Protein AF-A0A3D1SS06-F1 (afdb_monomer_lite)

Sequence (63 aa):
SVTELPAQQAAPILKQYLSQVPTVRSYFDATPDSPLEAFEREAPRHPVFQITTMEKPSRRNAV

Structure (mmCIF, N/CA/C/O backbone):
data_AF-A0A3D1SS06-F1
#
_entry.id   AF-A0A3D1SS06-F1
#
loop_
_atom_site.group_PDB
_atom_site.id
_atom_site.type_symbol
_atom_site.label_atom_id
_atom_site.label_alt_id
_atom_site.label_comp_id
_atom_site.label_asym_id
_atom_site.label_entity_id
_atom_site.label_seq_id
_atom_site.pdbx_PDB_ins_code
_atom_site.Cartn_x
_atom_site.Cartn_y
_atom_site.Cartn_z
_atom_site.occupancy
_atom_site.B_iso_or_equiv
_atom_site.auth_seq_id
_atom_site.auth_comp_id
_atom_site.auth_asym_id
_atom_site.auth_atom_id
_atom_site.pdbx_PDB_model_num
ATOM 1 N N . SER A 1 1 ? -13.802 6.832 11.489 1.00 87.25 1 SER A N 1
ATOM 2 C CA . SER A 1 1 ? -12.553 6.496 12.209 1.00 87.25 1 SER A CA 1
ATOM 3 C C . SER A 1 1 ? -11.404 6.410 11.213 1.00 87.25 1 SER A C 1
ATOM 5 O O . SER A 1 1 ? -11.647 6.619 10.028 1.00 87.25 1 SER A O 1
ATOM 7 N N . VAL A 1 2 ? -10.172 6.176 11.676 1.00 95.00 2 VAL A N 1
ATOM 8 C CA . VAL A 1 2 ? -8.981 6.004 10.825 1.00 95.00 2 VAL A CA 1
ATOM 9 C C . VAL A 1 2 ? -8.317 4.679 11.191 1.00 95.00 2 VAL A C 1
ATOM 11 O O . VAL A 1 2 ? -8.146 4.391 12.375 1.00 95.00 2 VAL A O 1
ATOM 14 N N . THR A 1 3 ? -7.989 3.855 10.199 1.00 96.62 3 THR A N 1
ATOM 15 C CA . THR A 1 3 ? -7.359 2.541 10.402 1.00 96.62 3 THR A CA 1
ATOM 16 C C . THR A 1 3 ? -6.353 2.280 9.292 1.00 96.62 3 THR A C 1
ATOM 18 O O . THR A 1 3 ? -6.668 2.497 8.126 1.00 96.62 3 THR A O 1
ATOM 21 N N . GLU A 1 4 ? -5.147 1.842 9.643 1.00 97.56 4 GLU A N 1
ATOM 22 C CA . GLU A 1 4 ? -4.134 1.449 8.660 1.00 97.56 4 GLU A CA 1
ATOM 23 C C . GLU A 1 4 ? -4.524 0.131 7.983 1.00 97.56 4 GLU A C 1
ATOM 25 O O . GLU A 1 4 ? -5.005 -0.795 8.641 1.00 97.56 4 GLU A O 1
ATOM 30 N N . LEU A 1 5 ? -4.342 0.056 6.667 1.00 98.12 5 LEU A N 1
ATOM 31 C CA . LEU A 1 5 ? -4.625 -1.142 5.889 1.00 98.12 5 LEU A CA 1
ATOM 32 C C . LEU A 1 5 ? -3.425 -2.098 5.887 1.00 98.12 5 LEU A C 1
ATOM 34 O O . LEU A 1 5 ? -2.283 -1.650 5.790 1.00 98.12 5 LEU A O 1
ATOM 38 N N . PRO A 1 6 ? -3.660 -3.422 5.908 1.00 97.81 6 PRO A N 1
ATOM 39 C CA . PRO A 1 6 ? -2.595 -4.392 5.698 1.00 97.81 6 PRO A CA 1
ATOM 40 C C . PRO A 1 6 ? -2.016 -4.266 4.282 1.00 97.81 6 PRO A C 1
ATOM 42 O O . PRO A 1 6 ? -2.709 -3.864 3.343 1.00 97.81 6 PRO A O 1
ATOM 45 N N . ALA A 1 7 ? -0.758 -4.679 4.114 1.00 97.88 7 ALA A N 1
ATOM 46 C CA . ALA A 1 7 ? -0.004 -4.529 2.868 1.00 97.88 7 ALA A CA 1
ATOM 47 C C . ALA A 1 7 ? -0.746 -5.062 1.629 1.00 97.88 7 ALA A C 1
ATOM 49 O O . ALA A 1 7 ? -0.790 -4.384 0.607 1.00 97.88 7 ALA A O 1
ATOM 50 N N . GLN A 1 8 ? -1.411 -6.216 1.746 1.00 97.94 8 GLN A N 1
ATOM 51 C CA . GLN A 1 8 ? -2.174 -6.838 0.652 1.00 97.94 8 GLN A CA 1
ATOM 52 C C . GLN A 1 8 ? -3.333 -5.950 0.166 1.00 97.94 8 GLN A C 1
ATOM 54 O O . GLN A 1 8 ? -3.687 -5.960 -1.010 1.00 97.94 8 GLN A O 1
ATOM 59 N N . GLN A 1 9 ? -3.933 -5.166 1.067 1.00 98.00 9 GLN A N 1
ATOM 60 C CA . GLN A 1 9 ? -5.009 -4.230 0.733 1.00 98.00 9 GLN A CA 1
ATOM 61 C C . GLN A 1 9 ? -4.460 -2.874 0.271 1.00 98.00 9 GLN A C 1
ATOM 63 O O . GLN A 1 9 ? -5.052 -2.233 -0.596 1.00 98.00 9 GLN A O 1
ATOM 68 N N . ALA A 1 10 ? -3.312 -2.450 0.808 1.00 98.19 10 ALA A N 1
ATOM 69 C CA . ALA A 1 10 ? -2.632 -1.221 0.408 1.00 98.19 10 ALA A CA 1
ATOM 70 C C . ALA A 1 10 ? -2.023 -1.314 -1.004 1.00 98.19 10 ALA A C 1
ATOM 72 O O . ALA A 1 10 ? -2.078 -0.346 -1.760 1.00 98.19 10 ALA A O 1
ATOM 73 N N . ALA A 1 11 ? -1.487 -2.473 -1.392 1.00 98.12 11 ALA A N 1
ATOM 74 C CA . ALA A 1 11 ? -0.774 -2.685 -2.651 1.00 98.12 11 ALA A CA 1
ATOM 75 C C . ALA A 1 11 ? -1.524 -2.216 -3.917 1.00 98.12 11 ALA A C 1
ATOM 77 O O . ALA A 1 11 ? -0.961 -1.421 -4.678 1.00 98.12 11 ALA A O 1
ATOM 78 N N . PRO A 1 12 ? -2.787 -2.619 -4.170 1.00 98.06 12 PRO A N 1
ATOM 79 C CA . PRO A 1 12 ? -3.519 -2.132 -5.341 1.00 98.06 12 PRO A CA 1
ATOM 80 C C . PRO A 1 12 ? -3.791 -0.619 -5.293 1.00 98.06 12 PRO A C 1
ATOM 82 O O . PRO A 1 12 ? -3.777 0.033 -6.338 1.00 98.06 12 PRO A O 1
ATOM 85 N N . ILE A 1 13 ? -3.976 -0.040 -4.100 1.00 97.94 13 ILE A N 1
ATOM 86 C CA . ILE A 1 13 ? -4.183 1.406 -3.915 1.00 97.94 13 ILE A CA 1
ATOM 87 C C . ILE A 1 13 ? -2.899 2.168 -4.257 1.00 97.94 13 ILE A C 1
ATOM 89 O O . ILE A 1 13 ? -2.937 3.147 -5.002 1.00 97.94 13 ILE A O 1
ATOM 93 N N . LEU A 1 14 ? -1.751 1.690 -3.772 1.00 97.62 14 LEU A N 1
ATOM 94 C CA . LEU A 1 14 ? -0.440 2.264 -4.067 1.00 97.62 14 LEU A CA 1
ATOM 95 C C . LEU A 1 1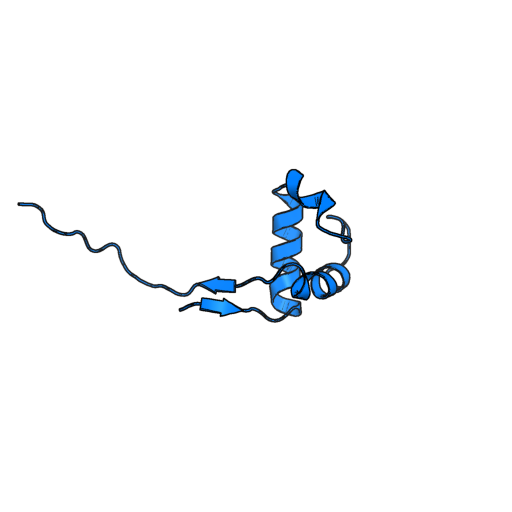4 ? -0.111 2.186 -5.563 1.00 97.62 14 LEU A C 1
ATOM 97 O O . LEU A 1 14 ? 0.334 3.178 -6.141 1.00 97.62 14 LEU A O 1
ATOM 101 N N . LYS A 1 15 ? -0.410 1.058 -6.221 1.00 97.50 15 LYS A N 1
ATOM 102 C CA . LYS A 1 15 ? -0.245 0.907 -7.676 1.00 97.50 15 LYS A CA 1
ATOM 103 C C . LYS A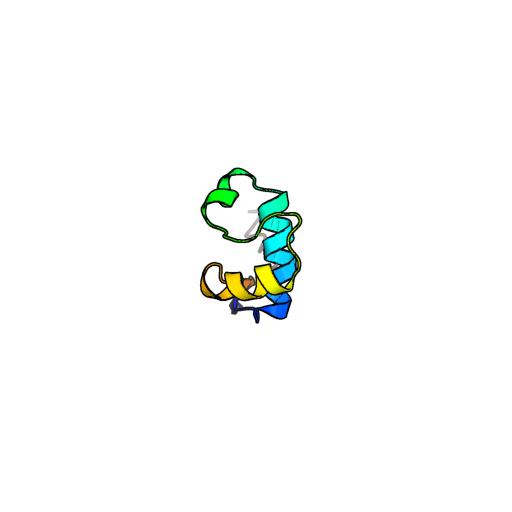 1 15 ? -1.087 1.912 -8.458 1.00 97.50 15 LYS A C 1
ATOM 105 O O . LYS A 1 15 ? -0.601 2.547 -9.400 1.00 97.50 15 LYS A O 1
ATOM 110 N N . GLN A 1 16 ? -2.341 2.093 -8.053 1.00 96.88 16 GLN A N 1
ATOM 111 C CA . GLN A 1 16 ? -3.229 3.075 -8.659 1.00 96.88 16 GLN A CA 1
ATOM 112 C C . GLN A 1 16 ? -2.736 4.513 -8.425 1.00 96.88 16 GLN A C 1
ATOM 114 O O . GLN A 1 16 ? -2.755 5.321 -9.356 1.00 96.88 16 GLN A O 1
ATOM 119 N N . TYR A 1 17 ? -2.259 4.827 -7.220 1.00 95.81 17 TYR A N 1
ATOM 120 C CA . TYR A 1 17 ? -1.715 6.140 -6.875 1.00 95.81 17 TYR A CA 1
ATOM 121 C C . TYR A 1 17 ? -0.473 6.485 -7.707 1.00 95.81 17 TYR A C 1
ATOM 123 O O . TYR A 1 17 ? -0.427 7.540 -8.341 1.00 95.81 17 TYR A O 1
ATOM 131 N N . LEU A 1 18 ? 0.484 5.556 -7.799 1.00 95.38 18 LEU A N 1
ATOM 132 C CA . LEU A 1 18 ? 1.703 5.706 -8.599 1.00 95.38 18 LEU A CA 1
ATOM 133 C C . LEU A 1 18 ? 1.411 5.913 -10.095 1.00 95.38 18 LEU A C 1
ATOM 135 O O . LEU A 1 18 ? 2.124 6.641 -10.791 1.00 95.38 18 LEU A O 1
ATOM 139 N N . SER A 1 19 ? 0.347 5.277 -10.592 1.00 94.25 19 SER A N 1
ATOM 140 C CA . SER A 1 19 ? -0.092 5.406 -11.985 1.00 94.25 19 SER A CA 1
ATOM 141 C C . SER A 1 19 ? -0.699 6.782 -12.277 1.00 94.25 19 SER A C 1
ATOM 143 O O . SER A 1 19 ? -0.489 7.324 -13.360 1.00 94.25 19 SER A O 1
ATOM 145 N N . GLN A 1 20 ? -1.426 7.360 -11.316 1.00 95.69 20 GLN A N 1
ATOM 146 C CA . GLN A 1 20 ? -2.118 8.645 -11.477 1.00 95.69 20 GLN A CA 1
ATOM 147 C C . GLN A 1 20 ? -1.254 9.861 -11.140 1.00 95.69 20 GLN A C 1
ATOM 149 O O . GLN A 1 20 ? -1.514 10.947 -11.655 1.00 95.69 20 GLN A O 1
ATOM 154 N N . VAL A 1 21 ? -0.236 9.700 -10.291 1.00 94.94 21 VAL A N 1
ATOM 155 C CA . VAL A 1 21 ? 0.586 10.811 -9.798 1.00 94.94 21 VAL A CA 1
ATOM 156 C C . VAL A 1 21 ? 2.058 10.572 -10.164 1.00 94.94 21 VAL A C 1
ATOM 158 O O . VAL A 1 21 ? 2.832 10.065 -9.356 1.00 94.94 21 VAL A O 1
ATOM 161 N N . PRO A 1 22 ? 2.502 10.947 -11.381 1.00 89.81 22 PRO A N 1
ATOM 162 C CA . PRO A 1 22 ? 3.860 10.656 -11.847 1.00 89.81 22 PRO A CA 1
ATOM 163 C C . PRO A 1 22 ? 4.971 11.242 -10.968 1.00 89.81 22 PRO A C 1
ATOM 165 O O . PRO A 1 22 ? 6.043 10.651 -10.866 1.00 89.81 22 PRO A O 1
ATOM 168 N N . THR A 1 23 ? 4.715 12.375 -10.309 1.00 95.19 23 THR A N 1
ATOM 169 C CA . THR A 1 23 ? 5.692 13.061 -9.449 1.00 95.19 23 THR A CA 1
ATOM 170 C C . THR A 1 23 ? 6.131 12.214 -8.256 1.00 95.19 23 THR A C 1
ATOM 172 O O . THR A 1 23 ? 7.235 12.405 -7.761 1.00 95.19 23 THR A O 1
ATOM 175 N N . VAL A 1 24 ? 5.317 11.252 -7.797 1.00 91.94 24 VAL A N 1
ATOM 176 C CA . VAL A 1 24 ? 5.685 10.437 -6.629 1.00 91.94 24 VAL A CA 1
ATOM 177 C C . VAL A 1 24 ? 6.606 9.265 -6.957 1.00 91.94 24 VAL A C 1
ATOM 179 O O . VAL A 1 24 ? 7.077 8.601 -6.040 1.00 91.94 24 VAL A O 1
ATOM 182 N N . ARG A 1 25 ? 6.896 9.007 -8.239 1.00 91.50 25 ARG A N 1
ATOM 183 C CA . ARG A 1 25 ? 7.658 7.822 -8.670 1.00 91.50 25 ARG A CA 1
ATOM 184 C C . ARG A 1 25 ? 9.042 7.709 -8.045 1.00 91.50 25 ARG A C 1
ATOM 186 O O . ARG A 1 25 ? 9.480 6.600 -7.798 1.00 91.50 25 ARG A O 1
ATOM 193 N N . SER A 1 26 ? 9.703 8.824 -7.739 1.00 94.12 26 SER A N 1
ATOM 194 C CA . SER A 1 26 ? 11.018 8.817 -7.080 1.00 94.12 26 SER A CA 1
ATOM 195 C C . SER A 1 26 ? 10.994 8.316 -5.635 1.00 94.12 26 SER A C 1
ATOM 197 O O . SER A 1 26 ? 12.054 8.141 -5.046 1.00 94.12 26 SER A O 1
ATOM 199 N N . TYR A 1 27 ? 9.810 8.151 -5.043 1.00 94.69 27 TYR A N 1
ATOM 200 C CA . TYR A 1 27 ? 9.657 7.643 -3.683 1.00 94.69 27 TYR A CA 1
ATOM 201 C C . TYR A 1 27 ? 9.341 6.145 -3.636 1.00 94.69 27 TYR A C 1
ATOM 203 O O . TYR A 1 27 ? 9.326 5.605 -2.540 1.00 94.69 27 TYR A O 1
ATOM 211 N N . PHE A 1 28 ? 9.097 5.496 -4.779 1.00 96.56 28 PHE A N 1
ATOM 212 C CA . PHE A 1 28 ? 8.791 4.067 -4.876 1.00 96.56 28 PHE A CA 1
ATOM 213 C C . PHE A 1 28 ? 9.963 3.323 -5.521 1.00 96.56 28 PHE A C 1
ATOM 215 O O . PHE A 1 28 ? 10.536 3.818 -6.493 1.00 96.56 28 PHE A O 1
ATOM 222 N N . ASP A 1 29 ? 10.262 2.115 -5.042 1.00 96.75 29 ASP A N 1
ATOM 223 C CA . ASP A 1 29 ? 11.127 1.186 -5.773 1.00 96.75 29 ASP A CA 1
ATOM 224 C C . ASP A 1 29 ? 10.304 0.435 -6.844 1.00 96.75 29 ASP A C 1
ATOM 226 O O . ASP A 1 29 ? 10.811 0.083 -7.913 1.00 96.75 29 ASP A O 1
ATOM 230 N N . ALA A 1 30 ? 9.004 0.223 -6.593 1.00 96.44 30 ALA A N 1
ATOM 231 C CA . ALA A 1 30 ? 8.051 -0.324 -7.560 1.00 96.44 30 ALA A CA 1
ATOM 232 C C . ALA A 1 30 ? 7.729 0.643 -8.724 1.00 96.44 30 ALA A C 1
ATOM 234 O O . ALA A 1 30 ? 7.650 1.860 -8.571 1.00 96.44 30 ALA A O 1
ATOM 235 N N . THR A 1 31 ? 7.449 0.080 -9.903 1.00 95.44 31 THR A N 1
ATOM 236 C CA . THR A 1 31 ? 7.009 0.804 -11.111 1.00 95.44 31 THR A CA 1
ATOM 237 C C . TH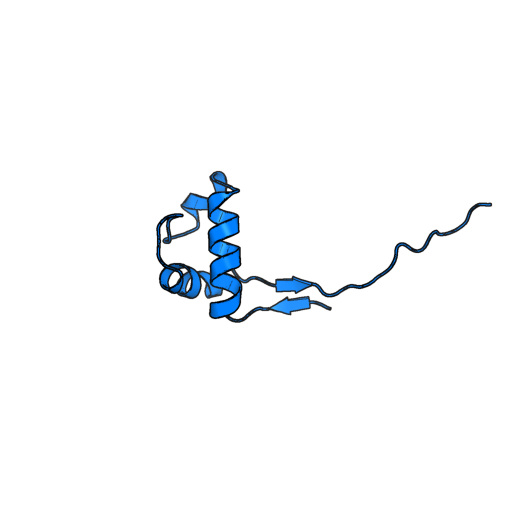R A 1 31 ? 5.529 0.523 -11.412 1.00 95.44 31 THR A C 1
ATOM 239 O O . THR A 1 31 ? 4.994 -0.468 -10.915 1.00 95.44 31 THR A O 1
ATOM 242 N N . PRO A 1 32 ? 4.839 1.319 -12.255 1.00 93.50 32 PRO A N 1
ATOM 243 C CA . PRO A 1 32 ? 3.443 1.049 -12.628 1.00 93.50 32 PRO A CA 1
ATOM 244 C C . PRO A 1 32 ? 3.198 -0.354 -13.211 1.00 93.50 32 PRO A C 1
ATOM 246 O O . PRO A 1 32 ? 2.122 -0.919 -13.023 1.00 93.50 32 PRO A O 1
ATOM 249 N N . ASP A 1 33 ? 4.202 -0.945 -13.859 1.00 95.44 33 ASP A N 1
ATOM 250 C CA . ASP A 1 33 ? 4.117 -2.282 -14.456 1.00 95.44 33 ASP A CA 1
ATOM 251 C C . ASP A 1 33 ? 4.529 -3.401 -13.486 1.00 95.44 33 ASP A C 1
ATOM 253 O O . ASP A 1 33 ? 4.344 -4.583 -13.775 1.00 95.44 33 ASP A O 1
ATOM 257 N N . SER A 1 34 ? 5.046 -3.050 -12.305 1.00 97.19 34 SER A N 1
ATOM 258 C CA . SER A 1 34 ? 5.451 -4.015 -11.285 1.00 97.19 34 SER A CA 1
ATOM 259 C C . SER A 1 34 ? 4.261 -4.843 -10.768 1.00 97.19 34 SER A C 1
ATOM 261 O O . SER A 1 34 ? 3.106 -4.380 -10.775 1.00 97.19 34 SER A O 1
ATOM 263 N N . PRO A 1 35 ? 4.519 -6.080 -10.308 1.00 97.81 35 PRO A N 1
ATOM 264 C CA . PRO A 1 35 ? 3.486 -6.941 -9.744 1.00 97.81 35 PRO A CA 1
ATOM 265 C C . PRO A 1 35 ? 3.048 -6.435 -8.357 1.00 97.81 35 PRO A C 1
ATOM 267 O O . PRO A 1 35 ? 3.740 -5.619 -7.743 1.00 97.81 35 PRO A O 1
ATOM 270 N N . LEU A 1 36 ? 1.892 -6.887 -7.859 1.00 97.50 36 LEU A N 1
ATOM 271 C CA . LEU A 1 36 ? 1.326 -6.383 -6.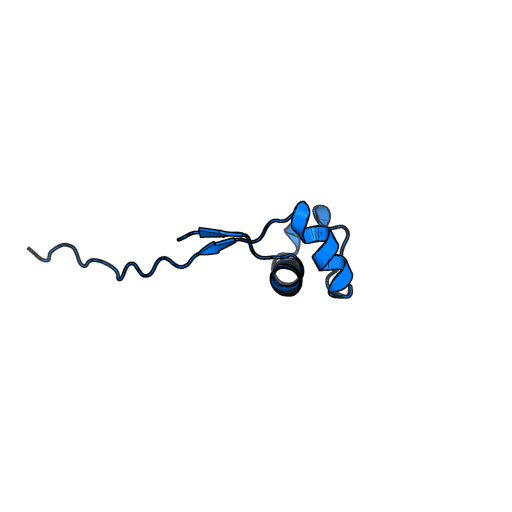597 1.00 97.50 36 LEU A CA 1
ATOM 272 C C . LEU A 1 36 ? 2.220 -6.684 -5.389 1.00 97.50 36 LEU A C 1
ATOM 274 O O . LEU A 1 36 ? 2.312 -5.856 -4.490 1.00 97.50 36 LEU A O 1
ATOM 278 N N . GLU A 1 37 ? 2.959 -7.790 -5.412 1.00 98.19 37 GLU A N 1
ATOM 279 C CA . GLU A 1 37 ? 3.906 -8.180 -4.367 1.00 98.19 37 GLU A CA 1
ATOM 280 C C . GLU A 1 37 ? 5.038 -7.156 -4.200 1.00 98.19 37 GLU A C 1
ATOM 282 O O . GLU A 1 37 ? 5.593 -7.024 -3.109 1.00 98.19 37 GLU A O 1
ATOM 287 N N . ALA A 1 38 ? 5.383 -6.411 -5.259 1.00 98.06 38 ALA A N 1
ATOM 288 C CA . ALA A 1 38 ? 6.313 -5.294 -5.139 1.00 98.06 38 ALA A CA 1
ATOM 289 C C . ALA A 1 38 ? 5.682 -4.172 -4.307 1.00 98.06 38 ALA A C 1
ATOM 291 O O . ALA A 1 38 ? 6.299 -3.716 -3.357 1.00 98.06 38 ALA A O 1
ATOM 292 N N . PHE A 1 39 ? 4.427 -3.809 -4.583 1.00 98.12 39 PHE A N 1
ATOM 293 C CA . PHE A 1 39 ? 3.690 -2.784 -3.836 1.00 98.12 39 PHE A CA 1
ATOM 294 C C . PHE A 1 39 ? 3.370 -3.183 -2.388 1.00 98.12 39 PHE A C 1
ATOM 296 O O . PHE A 1 39 ? 3.286 -2.314 -1.524 1.00 98.12 39 PHE A O 1
ATOM 303 N N . GLU A 1 40 ? 3.236 -4.477 -2.086 1.00 98.25 40 GLU A N 1
ATOM 304 C CA . GLU A 1 40 ? 3.121 -4.950 -0.700 1.00 98.25 40 GLU A CA 1
ATOM 305 C C . GLU A 1 40 ? 4.379 -4.637 0.120 1.00 98.25 40 GLU A C 1
ATOM 307 O O . GLU A 1 40 ? 4.275 -4.270 1.2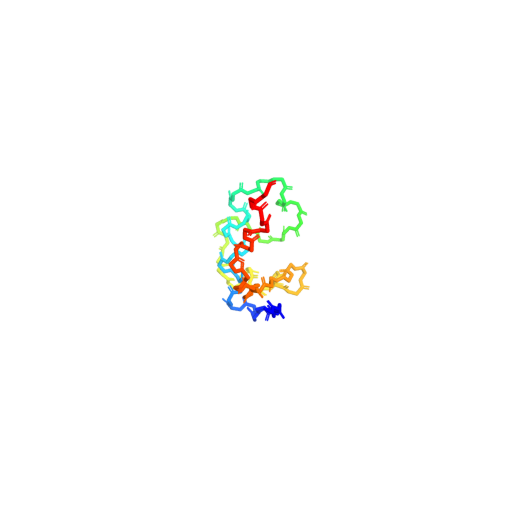91 1.00 98.25 40 GLU A O 1
ATOM 312 N N . ARG A 1 41 ? 5.568 -4.728 -0.495 1.00 98.00 41 ARG A N 1
ATOM 313 C CA . ARG A 1 41 ? 6.842 -4.358 0.149 1.00 98.00 41 ARG A CA 1
ATOM 314 C C . ARG A 1 41 ? 6.978 -2.855 0.367 1.00 98.00 41 ARG A C 1
ATOM 316 O O . ARG A 1 41 ? 7.700 -2.450 1.276 1.00 98.00 41 ARG A O 1
ATOM 323 N N . GLU A 1 42 ? 6.225 -2.065 -0.393 1.00 97.44 42 GLU A N 1
ATOM 324 C CA . GLU A 1 42 ? 6.212 -0.608 -0.273 1.00 97.44 42 GLU A CA 1
ATOM 325 C C . GLU A 1 42 ? 5.312 -0.141 0.869 1.00 97.44 42 GLU A C 1
ATOM 327 O O . GLU A 1 42 ? 5.547 0.924 1.433 1.00 97.44 42 GLU A O 1
ATOM 332 N N . ALA A 1 43 ? 4.320 -0.939 1.275 1.00 96.38 43 ALA A N 1
ATOM 333 C CA . ALA A 1 43 ? 3.345 -0.550 2.294 1.00 96.38 43 ALA A CA 1
ATOM 334 C C . ALA A 1 43 ? 3.966 -0.041 3.618 1.00 96.38 43 ALA A C 1
ATOM 336 O O . ALA A 1 43 ? 3.501 0.984 4.110 1.00 96.38 43 ALA A O 1
ATOM 337 N N . PRO A 1 44 ? 5.052 -0.627 4.172 1.00 96.06 44 PRO A N 1
ATOM 338 C CA . PRO A 1 44 ? 5.712 -0.079 5.362 1.00 96.06 44 PRO A CA 1
ATOM 339 C C . PRO A 1 44 ? 6.354 1.306 5.162 1.00 96.06 44 PRO A C 1
ATOM 341 O O . PRO A 1 44 ? 6.558 2.030 6.134 1.00 96.06 44 PRO A O 1
ATOM 344 N N . ARG A 1 45 ? 6.709 1.678 3.924 1.00 96.31 45 ARG A N 1
ATOM 345 C CA . ARG A 1 45 ? 7.270 2.999 3.569 1.00 96.31 45 ARG A CA 1
ATOM 346 C C . ARG A 1 45 ? 6.183 3.978 3.111 1.00 96.31 45 ARG A C 1
ATOM 348 O O . ARG A 1 45 ? 6.369 5.189 3.203 1.00 96.31 45 ARG A O 1
ATOM 355 N N . HIS A 1 46 ? 5.050 3.449 2.652 1.00 96.62 46 HIS A N 1
ATOM 356 C CA . HIS A 1 46 ? 3.899 4.180 2.127 1.00 96.62 46 HIS A CA 1
ATOM 357 C C . HIS A 1 46 ? 2.602 3.684 2.790 1.00 96.62 46 HIS A C 1
ATOM 359 O O . HIS A 1 46 ? 1.784 3.032 2.132 1.00 96.62 46 HIS A O 1
ATOM 365 N N . PRO A 1 47 ? 2.398 3.963 4.091 1.00 96.81 47 PRO A N 1
ATOM 366 C CA . PRO A 1 47 ? 1.242 3.456 4.817 1.00 96.81 47 PRO A CA 1
ATOM 367 C C . PRO A 1 47 ? -0.056 4.041 4.254 1.00 96.81 47 PRO A C 1
ATOM 369 O O . PRO A 1 47 ? -0.167 5.244 3.998 1.00 96.81 47 PRO A O 1
ATOM 372 N N . VAL A 1 48 ? -1.055 3.178 4.069 1.00 97.75 48 VAL A N 1
ATOM 373 C CA . VAL A 1 48 ? -2.377 3.552 3.555 1.00 97.75 48 VAL A CA 1
ATOM 374 C C . VAL A 1 48 ? -3.392 3.443 4.679 1.00 97.75 48 VAL A C 1
ATOM 376 O O . VAL A 1 48 ? -3.508 2.406 5.325 1.00 97.75 48 VAL A O 1
ATOM 379 N N . PHE A 1 49 ? -4.171 4.502 4.879 1.00 97.12 49 PHE A N 1
ATOM 380 C CA . PHE A 1 49 ? -5.184 4.558 5.925 1.00 97.12 49 PHE A CA 1
ATOM 381 C C . PHE A 1 49 ? -6.582 4.623 5.323 1.00 97.12 49 PHE A C 1
ATOM 383 O O . PHE A 1 49 ? -6.882 5.475 4.486 1.00 97.12 49 PHE A O 1
ATOM 390 N N . GLN A 1 50 ? -7.468 3.757 5.799 1.00 95.75 50 GLN A N 1
ATOM 391 C CA . GLN A 1 50 ? -8.893 3.846 5.539 1.00 95.75 50 GLN A CA 1
ATOM 392 C C . GLN A 1 50 ? -9.536 4.840 6.507 1.00 95.75 50 GLN A C 1
ATOM 394 O O . GLN A 1 50 ? -9.399 4.723 7.727 1.00 95.75 50 GLN A O 1
ATOM 399 N N . ILE A 1 51 ? -10.297 5.789 5.958 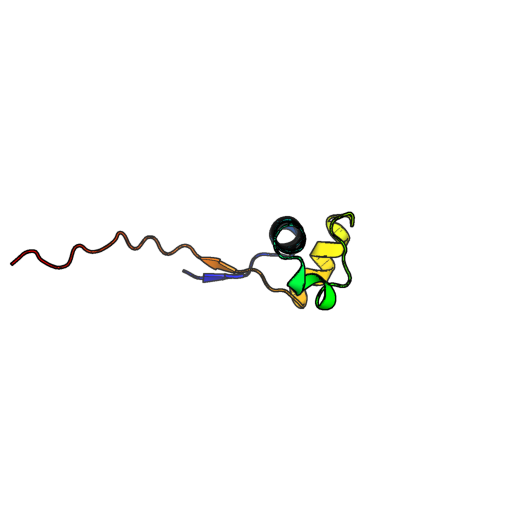1.00 94.56 51 ILE A N 1
ATOM 400 C CA . ILE A 1 51 ? -11.078 6.759 6.729 1.00 94.56 51 ILE A CA 1
ATOM 401 C C . ILE A 1 51 ? -12.569 6.438 6.587 1.00 94.56 51 ILE A C 1
ATOM 403 O O . ILE A 1 51 ? -13.105 6.402 5.487 1.00 94.56 51 ILE A O 1
ATOM 407 N N . THR A 1 52 ? -13.257 6.208 7.705 1.00 89.00 52 THR A N 1
ATOM 408 C CA . THR A 1 52 ? -14.682 5.810 7.768 1.00 89.00 52 THR A CA 1
ATOM 409 C C . THR A 1 52 ? -15.558 6.853 8.463 1.00 89.00 52 THR A C 1
ATOM 411 O O . THR A 1 52 ? -16.533 6.529 9.142 1.00 89.00 52 THR A O 1
ATOM 414 N N . THR A 1 53 ? -15.200 8.131 8.371 1.00 77.75 53 THR A N 1
ATOM 415 C CA . THR A 1 53 ? -16.057 9.200 8.895 1.00 77.75 53 THR A CA 1
ATOM 416 C C . THR A 1 53 ? -17.294 9.335 8.010 1.00 77.75 53 THR A C 1
ATOM 418 O O . THR A 1 53 ? -17.242 9.941 6.946 1.00 77.75 53 THR A O 1
ATOM 421 N N . MET A 1 54 ? -18.424 8.787 8.460 1.00 65.12 54 MET A N 1
ATOM 422 C CA . MET A 1 54 ? -19.738 9.244 8.014 1.00 65.12 54 MET A CA 1
ATOM 423 C C . MET A 1 54 ? -20.181 10.401 8.907 1.00 65.12 54 MET A C 1
ATOM 425 O O . MET A 1 54 ? -21.018 10.220 9.785 1.00 65.12 54 MET A O 1
ATOM 429 N N . GLU A 1 55 ? -19.635 11.595 8.695 1.00 64.19 55 GLU A N 1
ATOM 430 C CA . GLU A 1 55 ? -20.333 12.796 9.145 1.00 64.19 55 GLU A CA 1
ATOM 431 C C . GLU A 1 55 ? -21.053 13.372 7.926 1.00 64.19 55 GLU A C 1
ATOM 433 O O . GLU A 1 55 ? -20.437 13.872 6.986 1.00 64.19 55 GLU A O 1
ATOM 438 N N . LYS A 1 56 ? -22.384 13.213 7.897 1.00 60.97 56 LYS A N 1
ATOM 439 C CA . LYS A 1 56 ? -23.230 13.935 6.940 1.00 60.97 56 LYS A CA 1
ATOM 440 C C . LYS A 1 56 ? -22.969 15.432 7.137 1.00 60.97 56 LYS A C 1
ATOM 442 O O . LYS A 1 56 ? -22.868 15.848 8.291 1.00 60.97 56 LYS A O 1
ATOM 447 N N . PRO A 1 57 ? -22.923 16.256 6.074 1.00 56.31 57 PRO A N 1
ATOM 448 C CA . PRO A 1 57 ? -22.780 17.694 6.245 1.00 56.31 57 PRO A CA 1
ATOM 449 C C . PRO A 1 57 ? -23.912 18.204 7.141 1.00 56.31 57 PRO A C 1
ATOM 451 O O . PRO A 1 57 ? -25.088 18.159 6.768 1.00 56.31 57 PRO A O 1
ATOM 454 N N . SER A 1 58 ? -23.561 18.667 8.342 1.00 63.44 58 SER A N 1
ATOM 455 C CA . SER A 1 58 ? -24.481 19.416 9.184 1.00 63.44 58 SER A CA 1
ATOM 456 C C . SER A 1 58 ? -24.723 20.749 8.485 1.00 63.44 58 SER A C 1
ATOM 458 O O . SER A 1 58 ? -23.846 21.616 8.461 1.00 63.44 58 SER A O 1
ATOM 460 N N . ARG A 1 59 ? -25.896 20.900 7.854 1.00 70.62 59 ARG A N 1
ATOM 461 C CA . ARG A 1 59 ? -26.391 22.203 7.397 1.00 70.62 59 ARG A CA 1
ATOM 462 C C . ARG A 1 59 ? -26.632 23.051 8.642 1.00 70.62 59 ARG A C 1
ATOM 464 O O . ARG A 1 59 ? -27.739 23.061 9.175 1.00 70.62 59 ARG A O 1
ATOM 471 N N . ARG A 1 60 ? -25.604 23.723 9.154 1.00 67.50 60 ARG A N 1
ATOM 472 C CA . ARG A 1 60 ? -25.792 24.661 10.258 1.00 67.50 60 ARG A CA 1
ATOM 473 C C . ARG A 1 60 ? -26.433 25.937 9.702 1.00 67.50 60 ARG A C 1
ATOM 475 O O . ARG A 1 60 ? -25.755 26.765 9.115 1.00 67.50 60 ARG A O 1
ATOM 482 N N . ASN A 1 61 ? -27.751 25.991 9.896 1.00 47.19 61 ASN A N 1
ATOM 483 C CA . ASN A 1 61 ? -28.657 27.135 10.012 1.00 47.19 61 ASN A CA 1
ATOM 484 C C . ASN A 1 61 ? -28.724 28.135 8.850 1.00 47.19 61 ASN A C 1
ATOM 486 O O . ASN A 1 61 ? -27.942 29.073 8.753 1.00 47.19 61 ASN A O 1
ATOM 490 N N . ALA A 1 62 ? -29.794 27.986 8.065 1.00 52.53 62 ALA A N 1
ATOM 491 C CA . ALA A 1 62 ? -30.557 29.143 7.629 1.00 52.53 62 ALA A CA 1
ATOM 492 C C . ALA A 1 62 ? -31.104 29.851 8.879 1.00 52.53 62 ALA A C 1
ATOM 494 O O . ALA A 1 62 ? -31.882 29.241 9.613 1.00 52.53 62 ALA A O 1
ATOM 495 N N . VAL A 1 63 ? -30.668 31.086 9.112 1.00 56.25 63 VAL A N 1
ATOM 496 C CA . VAL A 1 63 ? -31.440 32.178 9.723 1.00 56.25 63 VAL A CA 1
ATOM 497 C C . VAL A 1 63 ? -30.955 33.486 9.121 1.00 56.25 63 VAL A C 1
ATOM 499 O O . VAL A 1 63 ? -29.722 33.629 8.970 1.00 56.25 63 VAL A O 1
#

pLDDT: mean 90.11, std 13.56, range [47.19, 98.25]

Secondary structure (DSSP, 8-state):
-EEEPPHHHHHHHHHHHHHH-GGGGGG-SS-TTS-HHHHHHHTTTS--EEE------------

Radius of gyration: 16.2 Å; chains: 1; bounding box: 43×40×27 Å

Foldseek 3Di:
DKDWDQLLVVQVVVLVVCVVDVVCVVQAPDDNPDDSVSSSVCCVVVIDMDDDDPDDPDPPDDD